Protein AF-A0AA90NMF6-F1 (afdb_monomer_lite)

Sequence (62 aa):
MGKGHGWALVTIVERVTKYTVSAQMNSKSAADVTKATISLLNPLKDIVHTITADNGKEFSYH

Foldseek 3Di:
DDPDDQKDKDKDADDPVRDIDMDMFRDLALVRNVVRVCVRCVVVVVPDDDDDDDPDPSPVVD

Secondary structure (DSSP, 8-state):
-----S-EEEEEE-TTT--EEEEEES---HHHHHHHHHHHHGGGTTT-------S-GGGTT-

Radius of gyration: 12.43 Å; chains: 1; bounding box: 32×19×29 Å

pLDDT: mean 83.39, std 13.19, range [39.59, 95.44]

Structure (mmCIF, N/CA/C/O backbone):
data_AF-A0AA90NMF6-F1
#
_entry.id   AF-A0AA90NMF6-F1
#
loop_
_atom_site.group_PDB
_atom_site.id
_atom_site.type_symbol
_atom_site.label_atom_id
_atom_site.label_alt_id
_atom_site.label_comp_id
_atom_site.label_asym_id
_atom_site.label_entity_id
_atom_site.label_seq_id
_atom_site.pdbx_PDB_ins_code
_atom_site.Cartn_x
_atom_site.Cartn_y
_atom_site.Cartn_z
_atom_site.occupancy
_atom_site.B_iso_or_equiv
_atom_site.auth_seq_id
_atom_site.auth_comp_id
_atom_site.auth_asym_id
_atom_site.auth_atom_id
_atom_site.pdbx_PDB_model_num
ATOM 1 N N . MET A 1 1 ? 15.463 10.087 -19.302 1.00 39.59 1 MET A N 1
ATOM 2 C CA . MET A 1 1 ? 15.212 8.861 -18.515 1.00 39.59 1 MET A CA 1
ATOM 3 C C . MET A 1 1 ? 16.449 8.577 -17.683 1.00 39.59 1 MET A C 1
ATOM 5 O O . MET A 1 1 ? 17.518 8.410 -18.256 1.00 39.59 1 MET A O 1
ATOM 9 N N . GLY A 1 2 ? 16.333 8.651 -16.357 1.00 41.03 2 GLY A N 1
ATOM 10 C CA . GLY A 1 2 ? 17.462 8.472 -15.443 1.00 41.03 2 GLY A CA 1
ATOM 11 C C . GLY A 1 2 ? 17.908 7.013 -15.401 1.00 41.03 2 GLY A C 1
ATOM 12 O O . GLY A 1 2 ? 17.116 6.123 -15.110 1.00 41.03 2 GLY A O 1
ATOM 13 N N . LYS A 1 3 ? 19.175 6.788 -15.737 1.00 62.59 3 LYS A N 1
ATOM 14 C CA . LYS A 1 3 ? 19.887 5.514 -15.650 1.00 62.59 3 LYS A CA 1
ATOM 15 C C . LYS A 1 3 ? 20.277 5.316 -14.179 1.00 62.59 3 LYS A C 1
ATOM 17 O O . LYS A 1 3 ? 21.039 6.124 -13.664 1.00 62.59 3 LYS A O 1
ATOM 22 N N . GLY A 1 4 ? 19.769 4.273 -13.522 1.00 56.66 4 GLY A N 1
ATOM 23 C CA . GLY A 1 4 ? 20.230 3.869 -12.189 1.00 56.66 4 GLY A CA 1
ATOM 24 C C . GLY A 1 4 ? 19.119 3.725 -11.154 1.00 56.66 4 GLY A C 1
ATOM 25 O O . GLY A 1 4 ? 18.583 4.716 -10.677 1.00 56.66 4 GLY A O 1
ATOM 26 N N . HIS A 1 5 ? 18.793 2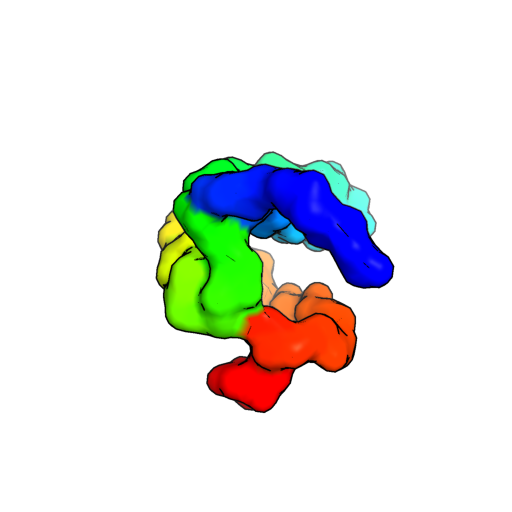.471 -10.841 1.00 57.06 5 HIS A N 1
ATOM 27 C CA . HIS A 1 5 ? 18.667 1.888 -9.497 1.00 57.06 5 HIS A CA 1
ATOM 28 C C . HIS A 1 5 ? 17.877 0.581 -9.636 1.00 57.06 5 HIS A C 1
ATOM 30 O O . HIS A 1 5 ? 16.681 0.588 -9.912 1.00 57.06 5 HIS A O 1
ATOM 36 N N . GLY A 1 6 ? 18.570 -0.554 -9.493 1.00 73.81 6 GLY A N 1
ATOM 37 C CA . GLY A 1 6 ? 17.992 -1.906 -9.506 1.00 73.81 6 GLY A CA 1
ATOM 38 C C . GLY A 1 6 ? 17.243 -2.238 -8.217 1.00 73.81 6 GLY A C 1
ATOM 39 O O . GLY A 1 6 ? 17.351 -3.346 -7.710 1.00 73.81 6 GLY A O 1
ATOM 40 N N . TRP A 1 7 ? 16.578 -1.243 -7.635 1.00 80.88 7 TRP A N 1
ATOM 41 C CA . TRP A 1 7 ? 15.727 -1.398 -6.474 1.00 80.88 7 TRP A CA 1
ATOM 42 C C . TRP A 1 7 ? 14.64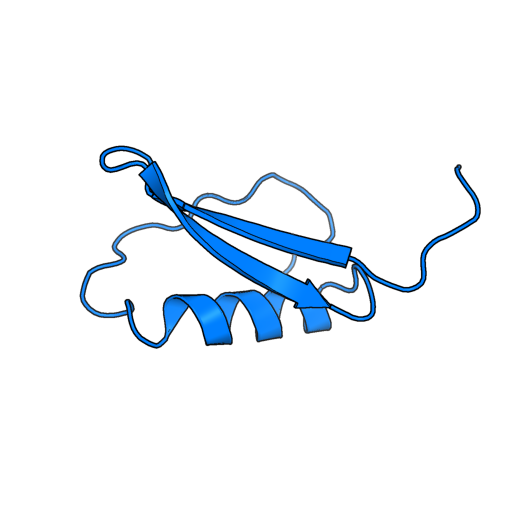0 -0.320 -6.481 1.00 80.88 7 TRP A C 1
ATOM 44 O O . TRP A 1 7 ? 14.807 0.770 -7.031 1.00 80.88 7 TRP A O 1
ATOM 54 N N . ALA A 1 8 ? 13.505 -0.644 -5.882 1.00 88.38 8 ALA A N 1
ATOM 55 C CA . ALA A 1 8 ? 12.343 0.214 -5.732 1.00 88.38 8 ALA A CA 1
ATOM 56 C C . ALA A 1 8 ? 11.809 0.109 -4.301 1.00 88.38 8 ALA A C 1
ATOM 58 O O . ALA A 1 8 ? 12.161 -0.813 -3.571 1.00 88.38 8 ALA A O 1
ATOM 59 N N . LEU A 1 9 ? 10.958 1.047 -3.896 1.00 91.38 9 LEU A N 1
ATOM 60 C CA . LEU A 1 9 ? 10.266 1.012 -2.612 1.00 91.38 9 LEU A CA 1
ATOM 61 C C . LEU A 1 9 ? 8.772 1.131 -2.890 1.00 91.38 9 LEU A C 1
ATOM 63 O O . LEU A 1 9 ? 8.354 2.082 -3.549 1.00 91.38 9 LEU A O 1
ATOM 67 N N . VAL A 1 10 ? 7.986 0.175 -2.402 1.00 91.44 10 VAL A N 1
ATOM 68 C CA . VAL A 1 10 ? 6.535 0.342 -2.306 1.00 91.44 10 VAL A CA 1
ATOM 69 C C . VAL A 1 10 ? 6.217 0.872 -0.916 1.00 91.44 10 VAL A C 1
ATOM 71 O O . VAL A 1 10 ? 6.759 0.382 0.074 1.00 91.44 10 VAL A O 1
ATOM 74 N N . THR A 1 11 ? 5.349 1.875 -0.851 1.00 93.56 11 THR A N 1
ATOM 75 C CA . THR A 1 11 ? 4.874 2.466 0.399 1.00 93.56 11 THR A CA 1
ATOM 76 C C . THR A 1 11 ? 3.359 2.530 0.339 1.00 93.56 11 THR A C 1
ATOM 78 O O . THR A 1 11 ? 2.802 3.085 -0.605 1.00 93.56 11 THR A O 1
ATOM 81 N N . ILE A 1 12 ? 2.697 1.971 1.346 1.00 92.69 12 ILE A N 1
ATOM 82 C CA . ILE A 1 12 ? 1.245 1.994 1.499 1.00 92.69 12 ILE A CA 1
ATOM 83 C C . ILE A 1 12 ? 0.928 2.826 2.731 1.00 92.69 12 ILE A C 1
ATOM 85 O O . ILE A 1 12 ? 1.488 2.593 3.802 1.00 92.69 12 ILE A O 1
ATOM 89 N N . VAL A 1 13 ? 0.029 3.793 2.567 1.00 92.94 13 VAL A N 1
ATOM 90 C CA . VAL A 1 13 ? -0.369 4.720 3.625 1.00 92.94 13 VAL A CA 1
ATOM 91 C C . VAL A 1 13 ? -1.880 4.667 3.787 1.00 92.94 13 VAL A C 1
ATOM 93 O O . VAL A 1 13 ? -2.626 4.947 2.848 1.00 92.94 13 VAL A O 1
ATOM 96 N N . GLU A 1 14 ? -2.339 4.345 4.991 1.00 92.81 14 GLU A N 1
ATOM 97 C CA . GLU A 1 14 ? -3.742 4.486 5.359 1.00 92.81 14 GLU A CA 1
ATOM 98 C C . GLU A 1 14 ? -4.076 5.983 5.505 1.00 92.81 14 GLU A C 1
ATOM 100 O O . GLU A 1 14 ? -3.346 6.761 6.123 1.00 92.81 14 GLU A O 1
ATOM 105 N N . ARG A 1 15 ? -5.162 6.431 4.870 1.00 91.12 15 ARG A N 1
ATOM 106 C CA . ARG A 1 15 ? -5.440 7.858 4.651 1.00 91.12 15 ARG A CA 1
ATOM 107 C C . ARG A 1 15 ? -5.800 8.618 5.928 1.00 91.12 15 ARG A C 1
ATOM 109 O O . ARG A 1 15 ? -5.491 9.811 5.986 1.00 91.12 15 ARG A O 1
ATOM 116 N N . VAL A 1 16 ? -6.435 7.977 6.907 1.00 89.94 16 VAL A N 1
ATOM 117 C CA . VAL A 1 16 ? -6.972 8.621 8.115 1.00 89.94 16 VAL A CA 1
ATOM 118 C C . VAL A 1 16 ? -5.936 8.635 9.240 1.00 89.94 16 VAL A C 1
ATOM 120 O O . VAL A 1 16 ? -5.483 9.698 9.653 1.00 89.94 16 VAL A O 1
ATOM 123 N N . THR A 1 17 ? -5.518 7.458 9.691 1.00 92.81 17 THR A N 1
ATOM 124 C CA . THR A 1 17 ? -4.557 7.213 10.777 1.00 92.81 17 THR A CA 1
ATOM 125 C C . THR A 1 17 ? -3.109 7.468 10.376 1.00 92.81 17 THR A C 1
ATOM 127 O O . THR A 1 17 ? -2.250 7.567 11.248 1.00 92.81 17 THR A O 1
ATOM 130 N N . LYS A 1 18 ? -2.820 7.566 9.069 1.00 93.75 18 LYS A N 1
ATOM 131 C CA . LYS A 1 18 ? -1.456 7.661 8.514 1.00 93.75 18 LYS A CA 1
ATOM 132 C C . LYS A 1 18 ? -0.583 6.443 8.817 1.00 93.75 18 LYS A C 1
ATOM 134 O O . LYS A 1 18 ? 0.639 6.511 8.662 1.00 93.75 18 LYS A O 1
ATOM 139 N N . TYR A 1 19 ? -1.193 5.319 9.197 1.00 93.50 19 TYR A N 1
ATOM 140 C CA . TYR A 1 19 ? -0.480 4.061 9.349 1.00 93.50 19 TYR A CA 1
ATOM 141 C C . TYR A 1 19 ? 0.221 3.707 8.035 1.00 93.50 19 TYR A C 1
ATOM 143 O O . TYR A 1 19 ? -0.404 3.681 6.974 1.00 93.50 19 TYR A O 1
ATOM 151 N N . THR A 1 20 ? 1.533 3.495 8.106 1.00 94.25 20 THR A N 1
ATOM 152 C CA . THR A 1 20 ? 2.393 3.368 6.930 1.00 94.25 20 THR A CA 1
ATOM 153 C C . THR A 1 20 ? 3.180 2.074 6.997 1.00 94.25 20 THR A C 1
ATOM 155 O O . THR A 1 20 ? 3.820 1.782 8.005 1.00 94.25 20 THR A O 1
ATOM 158 N N . VAL A 1 21 ? 3.172 1.331 5.896 1.00 94.88 21 VAL A N 1
ATOM 159 C CA . VAL A 1 21 ? 4.002 0.141 5.701 1.00 94.88 21 VAL A CA 1
ATOM 160 C C . VAL A 1 21 ? 4.756 0.260 4.385 1.00 94.88 21 VAL A C 1
ATOM 162 O O . VAL A 1 21 ? 4.244 0.821 3.415 1.00 94.88 21 VAL A O 1
ATOM 165 N N . SER A 1 22 ? 5.987 -0.239 4.339 1.00 95.44 22 SER A N 1
ATOM 166 C CA . SER A 1 22 ? 6.821 -0.159 3.143 1.00 95.44 22 SER A CA 1
ATOM 167 C C . SER A 1 22 ? 7.700 -1.392 2.971 1.00 95.44 22 SER A C 1
ATOM 169 O O . SER A 1 22 ? 8.048 -2.070 3.937 1.00 95.44 22 S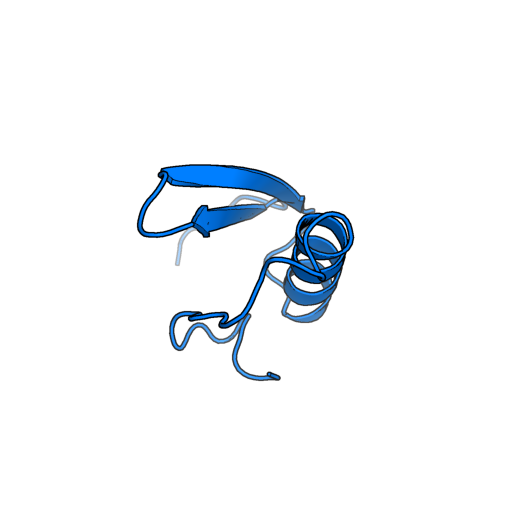ER A O 1
ATOM 171 N N . ALA A 1 23 ? 8.040 -1.698 1.721 1.00 93.81 23 ALA A N 1
ATOM 172 C CA . ALA A 1 23 ? 8.911 -2.812 1.370 1.00 93.81 23 ALA A CA 1
ATOM 173 C C . ALA A 1 23 ? 9.844 -2.425 0.223 1.00 93.81 23 ALA A C 1
ATOM 175 O O . ALA A 1 23 ? 9.414 -1.874 -0.795 1.00 93.81 23 ALA A O 1
ATOM 176 N N . GLN A 1 24 ? 11.132 -2.727 0.391 1.00 93.31 24 GLN A N 1
ATOM 177 C CA . GLN A 1 24 ? 12.117 -2.599 -0.675 1.00 93.31 24 GLN A CA 1
ATOM 178 C C . GLN A 1 24 ? 11.982 -3.783 -1.640 1.00 93.31 24 GLN A C 1
ATOM 180 O O . GLN A 1 24 ? 11.811 -4.928 -1.230 1.00 93.31 24 GLN A O 1
ATOM 185 N N . MET A 1 25 ? 12.066 -3.497 -2.932 1.00 90.88 25 MET A N 1
ATOM 186 C CA . MET A 1 25 ? 11.936 -4.447 -4.032 1.00 90.88 25 MET A CA 1
ATOM 187 C C . MET A 1 25 ? 13.147 -4.322 -4.951 1.00 90.88 25 MET A C 1
ATOM 189 O O . MET A 1 25 ? 13.780 -3.272 -5.001 1.00 90.88 25 MET A O 1
ATOM 193 N N . ASN A 1 26 ? 13.441 -5.364 -5.725 1.00 86.62 26 ASN A N 1
ATOM 194 C CA . ASN A 1 26 ? 14.567 -5.373 -6.666 1.00 86.62 26 ASN A CA 1
ATOM 195 C C . ASN A 1 26 ? 14.227 -4.721 -8.019 1.00 86.62 26 ASN A C 1
ATOM 197 O O . ASN A 1 26 ? 15.102 -4.480 -8.845 1.00 86.62 26 ASN A O 1
ATOM 201 N N . SER A 1 27 ? 12.954 -4.435 -8.287 1.00 85.94 27 SER A N 1
ATOM 202 C CA . SER A 1 27 ? 12.551 -3.729 -9.499 1.00 85.94 27 SER A CA 1
ATOM 203 C C . SER A 1 27 ? 11.201 -3.031 -9.328 1.00 85.94 27 SER A C 1
ATOM 205 O O . SER A 1 27 ? 10.504 -3.229 -8.334 1.00 85.94 27 SER A O 1
ATOM 207 N N . LYS A 1 28 ? 10.839 -2.211 -10.319 1.00 84.75 28 LYS A N 1
ATOM 208 C CA . LYS A 1 28 ? 9.502 -1.613 -10.475 1.00 84.75 28 LYS A CA 1
ATOM 209 C C . LYS A 1 28 ? 8.601 -2.460 -11.380 1.00 84.75 28 LYS A C 1
ATOM 211 O O . LYS A 1 28 ? 7.709 -1.934 -12.030 1.00 84.75 28 LYS A O 1
ATOM 216 N N . SER A 1 29 ? 8.877 -3.755 -11.530 1.00 86.94 29 SER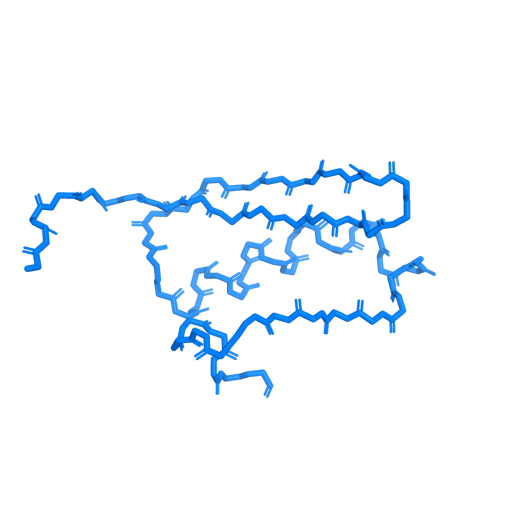 A N 1
ATOM 217 C CA . SER A 1 29 ? 8.001 -4.617 -12.320 1.00 86.94 29 SER A CA 1
ATOM 218 C C . SER A 1 29 ? 6.629 -4.724 -11.649 1.00 86.94 29 SER A C 1
ATOM 220 O O . SER A 1 29 ? 6.538 -4.752 -10.422 1.00 86.94 29 SER A O 1
ATOM 222 N N . ALA A 1 30 ? 5.562 -4.820 -12.448 1.00 85.19 30 ALA A N 1
ATOM 223 C CA . ALA A 1 30 ? 4.213 -5.015 -11.915 1.00 85.19 30 ALA A CA 1
ATOM 224 C C . ALA A 1 30 ? 4.141 -6.259 -11.010 1.00 85.19 30 ALA A C 1
ATOM 226 O O . ALA A 1 30 ? 3.538 -6.213 -9.947 1.00 85.19 30 ALA A O 1
ATOM 227 N N . ALA A 1 31 ? 4.842 -7.340 -11.370 1.00 86.94 31 ALA A N 1
ATOM 228 C CA . ALA A 1 31 ? 4.900 -8.559 -10.565 1.00 86.94 31 ALA A CA 1
ATOM 229 C C . ALA A 1 31 ? 5.538 -8.339 -9.180 1.00 86.94 31 ALA A C 1
ATOM 231 O O . ALA A 1 31 ? 4.985 -8.792 -8.174 1.00 86.94 31 ALA A O 1
ATOM 232 N N . ASP A 1 32 ? 6.671 -7.631 -9.110 1.00 89.06 32 ASP A N 1
ATOM 233 C CA . ASP A 1 32 ? 7.326 -7.329 -7.830 1.00 89.06 32 ASP A CA 1
ATOM 234 C C . ASP A 1 32 ? 6.454 -6.410 -6.968 1.00 89.06 32 ASP A C 1
ATOM 236 O O . ASP A 1 32 ? 6.300 -6.653 -5.769 1.00 89.06 32 ASP A O 1
ATOM 240 N N . VAL A 1 33 ? 5.821 -5.411 -7.591 1.00 88.38 33 VAL A N 1
ATOM 241 C CA . VAL A 1 33 ? 4.901 -4.479 -6.927 1.00 88.38 33 VAL A CA 1
ATOM 242 C C . VAL A 1 33 ? 3.677 -5.205 -6.370 1.00 88.38 33 VAL A C 1
ATOM 244 O O . VAL A 1 33 ? 3.336 -5.008 -5.202 1.00 88.38 33 VAL A O 1
ATOM 247 N N . THR A 1 34 ? 3.053 -6.098 -7.143 1.00 88.44 34 THR A N 1
ATOM 248 C CA . THR A 1 34 ? 1.927 -6.922 -6.683 1.00 88.44 34 THR A CA 1
ATOM 249 C C . THR A 1 34 ? 2.339 -7.809 -5.512 1.00 88.44 34 THR A C 1
ATOM 251 O O . THR A 1 34 ? 1.663 -7.824 -4.482 1.00 88.44 34 THR A O 1
ATOM 254 N N . LYS A 1 35 ? 3.473 -8.515 -5.618 1.00 90.88 35 LYS A N 1
ATOM 255 C CA . LYS A 1 35 ? 3.954 -9.410 -4.556 1.00 90.88 35 LYS A CA 1
ATOM 256 C C . LYS A 1 35 ? 4.228 -8.655 -3.254 1.00 90.88 35 LYS A C 1
ATOM 258 O O . LYS A 1 35 ? 3.814 -9.109 -2.186 1.00 90.88 35 LYS A O 1
ATOM 263 N N . ALA A 1 36 ? 4.905 -7.512 -3.335 1.00 92.56 36 ALA A N 1
ATOM 264 C CA . ALA A 1 36 ? 5.198 -6.694 -2.166 1.00 92.56 36 ALA A CA 1
ATOM 265 C C . ALA A 1 36 ? 3.918 -6.110 -1.549 1.00 92.56 36 ALA A C 1
ATOM 267 O O . ALA A 1 36 ? 3.741 -6.186 -0.336 1.00 92.56 36 ALA A O 1
ATOM 268 N N . THR A 1 37 ? 2.989 -5.619 -2.374 1.00 91.38 37 THR A N 1
ATO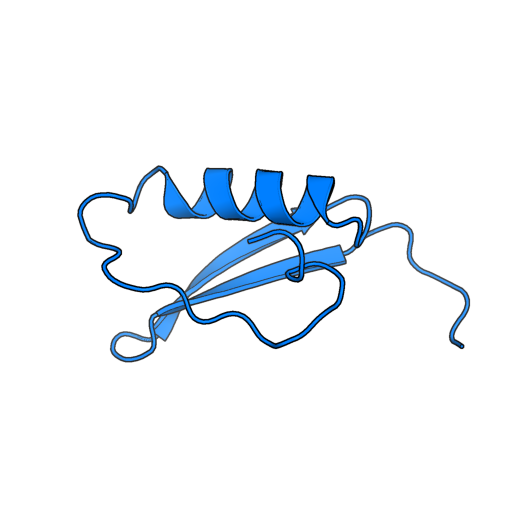M 269 C CA . THR A 1 37 ? 1.689 -5.098 -1.919 1.00 91.38 37 THR A CA 1
ATOM 270 C C . THR A 1 37 ? 0.884 -6.159 -1.171 1.00 91.38 37 THR A C 1
ATOM 272 O O . THR A 1 37 ? 0.429 -5.906 -0.057 1.00 91.38 37 THR A O 1
ATOM 275 N N . ILE A 1 38 ? 0.768 -7.374 -1.724 1.00 91.06 38 ILE A N 1
ATOM 276 C CA . ILE A 1 38 ? 0.079 -8.494 -1.062 1.00 91.06 38 ILE A CA 1
ATOM 277 C C . ILE A 1 38 ? 0.755 -8.827 0.268 1.00 91.06 38 ILE A C 1
ATOM 279 O O . ILE A 1 38 ? 0.074 -8.970 1.280 1.00 91.06 38 ILE A O 1
ATOM 283 N N . SER A 1 39 ? 2.087 -8.916 0.294 1.00 93.31 39 SER A N 1
ATOM 284 C CA . SER A 1 39 ? 2.821 -9.229 1.523 1.00 93.31 39 SER A CA 1
ATOM 285 C C . SER A 1 39 ? 2.599 -8.188 2.623 1.00 93.31 39 SER A C 1
ATOM 287 O O . SER A 1 39 ? 2.500 -8.559 3.790 1.00 93.31 39 SER A O 1
ATOM 289 N N . LEU A 1 40 ? 2.528 -6.903 2.264 1.00 94.00 40 LEU A N 1
ATOM 290 C CA . LEU A 1 40 ? 2.298 -5.807 3.207 1.00 94.00 40 LEU A CA 1
ATOM 291 C C . LEU A 1 40 ? 0.852 -5.762 3.718 1.00 94.00 40 LEU A C 1
ATOM 293 O O . LEU A 1 40 ? 0.630 -5.432 4.880 1.00 94.00 40 LEU A O 1
ATOM 297 N N . LEU A 1 41 ? -0.125 -6.093 2.869 1.00 92.56 41 LEU A N 1
ATOM 298 C CA . LEU A 1 41 ? -1.548 -6.010 3.209 1.00 92.56 41 LEU A CA 1
ATOM 299 C C . LEU A 1 41 ? -2.120 -7.293 3.814 1.00 92.56 41 LEU A C 1
ATOM 301 O O . LEU A 1 41 ? -3.131 -7.220 4.504 1.00 92.56 41 LEU A O 1
ATOM 305 N N . ASN A 1 42 ? -1.499 -8.457 3.605 1.00 92.56 42 ASN A N 1
ATOM 306 C CA . ASN A 1 42 ? -2.003 -9.734 4.118 1.00 92.56 42 ASN A CA 1
ATOM 307 C C . ASN A 1 42 ? -2.245 -9.741 5.646 1.00 92.56 42 ASN A C 1
ATOM 309 O O . ASN A 1 42 ? -3.301 -10.220 6.059 1.00 92.56 42 ASN A O 1
ATOM 313 N N . PRO A 1 43 ? -1.366 -9.166 6.496 1.00 92.88 43 PRO A N 1
ATOM 314 C CA . PRO A 1 43 ? -1.626 -9.051 7.936 1.00 92.88 43 PRO A CA 1
ATOM 315 C C . PRO A 1 43 ? -2.769 -8.089 8.293 1.00 92.88 43 PRO A C 1
ATOM 317 O O . PRO A 1 43 ? -3.263 -8.112 9.414 1.00 92.88 43 PRO A O 1
ATOM 320 N N . LEU A 1 44 ? -3.166 -7.223 7.358 1.00 90.00 44 LEU A N 1
ATOM 321 C CA . LEU A 1 44 ? -4.164 -6.169 7.537 1.00 90.00 44 LEU A CA 1
ATOM 322 C C . LEU A 1 44 ? -5.453 -6.465 6.755 1.00 90.00 44 LEU A C 1
ATOM 324 O O . LEU A 1 44 ? -6.326 -5.603 6.678 1.00 90.00 44 LEU A O 1
ATOM 328 N N . LYS A 1 45 ? -5.593 -7.654 6.148 1.00 87.88 45 LYS A N 1
ATOM 329 C CA . LYS A 1 45 ? -6.667 -7.921 5.175 1.00 87.88 45 LYS A CA 1
ATOM 330 C C . LYS A 1 45 ? -8.065 -7.676 5.755 1.00 87.88 45 LYS A C 1
ATOM 332 O O . LYS A 1 45 ? -8.953 -7.256 5.027 1.00 87.88 45 LYS A O 1
ATOM 337 N N . ASP A 1 46 ? -8.245 -7.936 7.050 1.00 91.38 46 ASP A N 1
ATOM 338 C CA . ASP A 1 46 ? -9.549 -7.855 7.714 1.00 91.38 46 ASP A CA 1
ATOM 339 C C . ASP A 1 46 ? -9.966 -6.404 8.020 1.00 91.38 46 ASP A C 1
ATOM 341 O O . ASP A 1 46 ? -11.128 -6.147 8.324 1.00 91.38 46 ASP A O 1
ATOM 345 N N . ILE A 1 47 ? -9.033 -5.449 7.915 1.00 87.44 47 ILE A N 1
ATOM 346 C CA . ILE A 1 47 ? -9.260 -4.018 8.182 1.00 87.44 47 ILE A CA 1
ATOM 347 C C . ILE A 1 47 ? -9.069 -3.132 6.939 1.00 87.44 47 ILE A C 1
ATOM 349 O O . ILE A 1 47 ? -9.365 -1.938 6.969 1.00 87.44 47 ILE A O 1
ATOM 353 N N . VAL A 1 48 ? -8.566 -3.692 5.836 1.00 86.25 48 VAL A N 1
ATOM 354 C CA . VAL A 1 48 ? -8.378 -2.977 4.567 1.00 86.25 48 VAL A CA 1
ATOM 355 C C . VAL A 1 48 ? -9.643 -3.114 3.726 1.00 86.25 48 VAL A C 1
ATOM 357 O O . VAL A 1 48 ? -9.933 -4.174 3.183 1.00 86.25 48 VAL A O 1
ATOM 360 N N . HIS A 1 49 ? -10.390 -2.020 3.578 1.00 85.81 49 HIS A N 1
ATOM 361 C CA . HIS A 1 49 ? -11.649 -2.016 2.818 1.00 85.81 49 HIS A CA 1
ATOM 362 C C . HIS A 1 49 ? -11.503 -1.549 1.367 1.00 85.81 49 HIS A C 1
ATOM 364 O O . HIS A 1 49 ? -12.319 -1.886 0.512 1.00 85.81 49 HIS A O 1
ATOM 370 N N . THR A 1 50 ? -10.508 -0.715 1.069 1.00 85.88 50 THR A N 1
ATOM 371 C CA . THR A 1 50 ? -10.333 -0.127 -0.265 1.00 85.88 50 THR A CA 1
ATOM 372 C C . THR A 1 50 ? -8.868 0.202 -0.494 1.00 85.88 50 THR A C 1
ATOM 374 O O . THR A 1 50 ? -8.218 0.774 0.380 1.00 85.88 50 THR A O 1
ATOM 377 N N . ILE A 1 51 ? -8.370 -0.116 -1.688 1.00 84.88 51 ILE A N 1
ATOM 378 C CA . ILE A 1 51 ? -7.023 0.223 -2.145 1.00 84.88 51 ILE A CA 1
ATOM 379 C C . ILE A 1 51 ? -7.167 1.213 -3.298 1.00 84.88 51 ILE A C 1
ATOM 381 O O . ILE A 1 51 ? -7.893 0.958 -4.254 1.00 84.88 51 ILE A O 1
ATOM 385 N N . THR A 1 52 ? -6.483 2.349 -3.201 1.00 84.56 52 THR A N 1
ATOM 386 C CA . THR A 1 52 ? -6.392 3.339 -4.278 1.00 84.56 52 THR A CA 1
ATOM 387 C C . THR A 1 52 ? -4.940 3.420 -4.719 1.00 84.56 52 THR A C 1
ATOM 389 O O . THR A 1 52 ? -4.109 3.939 -3.973 1.00 84.56 52 THR A O 1
ATOM 392 N N . ALA A 1 53 ? -4.640 2.887 -5.899 1.00 81.25 53 ALA A N 1
ATOM 393 C CA . ALA A 1 53 ? -3.351 3.057 -6.558 1.00 81.25 53 ALA A CA 1
ATOM 394 C C . ALA A 1 53 ? -3.453 4.170 -7.610 1.00 81.25 53 ALA A C 1
ATOM 396 O O . ALA A 1 53 ? -4.546 4.488 -8.084 1.00 81.25 53 ALA A O 1
ATOM 397 N N . ASP A 1 54 ? -2.324 4.786 -7.951 1.00 77.38 54 ASP A N 1
ATOM 398 C CA . ASP A 1 54 ? -2.270 5.676 -9.106 1.00 77.38 54 ASP A CA 1
ATOM 399 C C . ASP A 1 54 ? -2.355 4.870 -10.418 1.00 77.38 54 ASP A C 1
ATOM 401 O O . ASP A 1 54 ? -2.255 3.643 -10.433 1.00 77.38 54 ASP A O 1
ATOM 405 N N . ASN A 1 55 ? -2.531 5.556 -11.550 1.00 71.38 55 ASN A N 1
ATOM 406 C CA . ASN A 1 55 ? -2.542 4.920 -12.875 1.00 71.38 55 ASN A CA 1
ATOM 407 C C . ASN A 1 55 ? -1.125 4.547 -13.362 1.00 71.38 55 ASN A C 1
ATOM 409 O O . ASN A 1 55 ? -0.859 4.545 -14.568 1.00 71.38 55 ASN A O 1
ATOM 413 N N . GLY A 1 56 ? -0.187 4.288 -12.445 1.00 72.31 56 GLY A N 1
ATOM 414 C CA . GLY A 1 56 ? 1.133 3.778 -12.777 1.00 72.31 56 GLY A CA 1
ATOM 415 C C . GLY A 1 56 ? 1.027 2.475 -13.568 1.00 72.31 56 GLY A C 1
ATOM 416 O O . GLY A 1 56 ? 0.137 1.646 -13.350 1.00 72.31 56 GLY A O 1
ATOM 417 N N . LYS A 1 57 ? 1.953 2.264 -14.507 1.00 71.56 57 LYS A N 1
ATOM 418 C CA . LYS A 1 57 ? 1.987 1.029 -15.315 1.00 71.56 57 LYS A CA 1
ATOM 419 C C . LYS A 1 57 ? 2.221 -0.202 -14.443 1.00 71.56 57 LYS A C 1
ATOM 421 O O . LYS A 1 57 ? 1.760 -1.293 -14.760 1.00 71.56 57 LYS A O 1
ATOM 426 N N . GLU A 1 58 ? 2.899 0.002 -13.325 1.00 73.00 58 GLU A N 1
ATOM 427 C CA . GLU A 1 58 ? 3.154 -0.965 -12.268 1.00 73.00 58 GLU A CA 1
ATOM 428 C C . GLU A 1 58 ? 1.874 -1.455 -11.575 1.00 73.00 58 GLU A C 1
ATOM 430 O O . GLU A 1 58 ? 1.863 -2.548 -11.017 1.00 73.00 58 GLU A O 1
ATOM 435 N N . PHE A 1 59 ? 0.790 -0.680 -11.661 1.00 67.75 59 PHE A N 1
ATOM 436 C CA . PHE A 1 59 ? -0.512 -0.978 -11.067 1.00 67.75 59 PHE A CA 1
ATOM 437 C C . PHE A 1 59 ? -1.601 -1.242 -12.120 1.00 67.75 59 PHE A C 1
ATOM 439 O O . PHE A 1 59 ? -2.742 -1.505 -11.761 1.00 67.75 59 PHE A O 1
ATOM 446 N N . S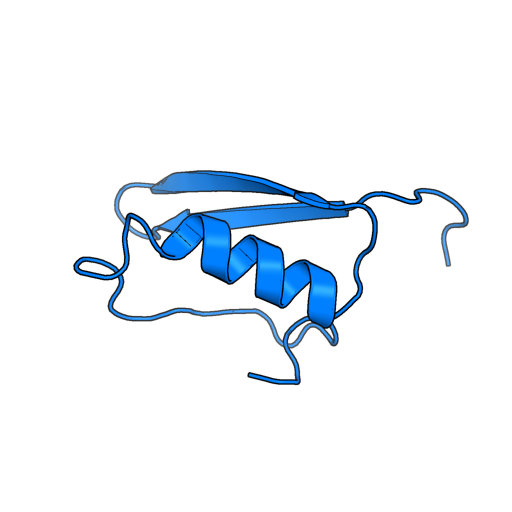ER A 1 60 ? -1.274 -1.243 -13.416 1.00 64.50 60 SER A N 1
ATOM 447 C CA . SER A 1 60 ? -2.260 -1.375 -14.507 1.00 64.50 60 SER A CA 1
ATOM 448 C C . SER A 1 60 ? -2.819 -2.793 -14.722 1.00 64.50 60 SER A C 1
ATOM 450 O O . SER A 1 60 ? -3.622 -2.992 -15.626 1.00 64.50 60 SER A O 1
ATOM 452 N N . TYR A 1 61 ? -2.395 -3.775 -13.921 1.00 59.47 61 TYR A N 1
ATOM 453 C CA . TYR A 1 61 ? -2.877 -5.165 -13.966 1.00 59.47 61 TYR A CA 1
ATOM 454 C C . TYR A 1 61 ? -3.787 -5.532 -12.771 1.00 59.47 61 TYR A C 1
ATOM 456 O O . TYR A 1 61 ? -3.914 -6.716 -12.464 1.00 59.47 61 TYR A O 1
ATOM 464 N N . HIS A 1 62 ? -4.358 -4.537 -12.074 1.00 55.34 62 HIS A N 1
ATOM 465 C CA . HIS A 1 62 ? -5.298 -4.744 -10.959 1.00 55.34 62 HIS A CA 1
ATOM 466 C C . HIS A 1 62 ? -6.721 -5.043 -11.433 1.00 55.34 62 HIS A C 1
ATOM 468 O O . HIS A 1 62 ? -7.146 -4.442 -12.446 1.00 55.34 62 HIS A O 1
#

=== Feature glossary ===
A reading guide for the features in this record.

Start from the sequence.

  · Sequence gives the chain of amino acids in standard one-letter code (A=alanine, C=cysteine, …, Y=tyrosine), read N→C. It is the only feature that is directly encoded by the gene; all structural features are derived from the folded form of this sequence.

Fold it, and you get atomic coordinates and the backbone conformation that goes with them.

  · Structure coordinates are given as an mmCIF _atom_site loop: one row per atom with element, residue name, chain id, sequence number, and x/y/z position in Å. Only the four main-chain atoms per residue are included here; side chains are omitted to keep the record compact.

  · Backbone dihedral angles. Every residue except chain termini has a φ (preceding-C → N → Cα → C) and a ψ (N → Cα → C → next-N). They are reported in degrees following the IUPAC sign convention. Secondary structure is essentially a statement about which (φ, ψ) basin each residue occupies.

  · Eight-state secondary structure (DSSP): H is the canonical α-helix, G the tighter 3₁₀-helix, I the wider π-helix; E/B are β-structure, T and S are turns and bends, and '-' is everything else. DSSP derives these from the pattern of main-chain N–H···O=C hydrogen bonds, not from the sequence.

  · SS3 is a coarse helix/strand/coil call (letters a/b/c) made by the P-SEA algorithm from inter-Cα distances and dihedrals. It is less detailed than DSSP but needs only Cα positions.

Summarize the fold with a handful of shape descriptors and a per-residue structural alphabet.

  · Radius of gyration (Rg) is the root-mean-square distance of Cα atoms from their centroid — a single number for overall size and compactness. A globular domain of N residues has Rg ≈ 2.2·N^0.38 Å; an extended or disordered chain has a much larger Rg. The Cα contact count is the number of residue pairs whose Cα atoms are within 8 Å and are more than four positions apart in sequence — a standard proxy for tertiary packing density. The bounding box is the smallest axis-aligned box enclosing all Cα atoms.

  · 3Di is Foldseek's structural alphabet. Each residue is assigned one of twenty discrete states based on how its Cα sits relative to its spatial (not sequential) neighbors. Aligning 3Di strings finds structural homologs roughly as well as full 3D superposition, but orders of magnitude faster.

  · Solvent-accessible surface area (SASA) is the area in Å² traced out by the centre of a 1.4 Å probe sphere (a water molecule) rolled over the protein's van der Waals surface (Shrake–Rupley / Lee–Richards construction). Buried residues have near-zero SASA; fully exposed residues can exceed 200 Å². The total SASA scales roughly with the number of surface residues.

Ask how reliable the model is.

  · For AlphaFold models, the B-factor field carries pLDDT — the model's own estimate of local accuracy on a 0–100 scale. Regions with pLDDT<50 should be treated as essentially unmodeled; they often correspond to intrinsically disordered segments.

  · For experimental (PDB) structures, the B-factor (temperature factor) quantifies the positional spread of each atom in the crystal — a combination of thermal vibration and static disorder — in units of Å². High B-factors mark flexible loops or poorly resolved regions; low B-factors mark the rigid, well-ordered core.

  · Predicted Aligned Error (PAE) is an AlphaFold confidence matrix: entry (i, j) is the expected error in the position of residue j, in ångströms, when the prediction is superimposed on the true structure at residue i. Low PAE within a block of residues means that block is internally rigid and well-predicted; high PAE between two blocks means their relative placement is uncertain even if each block individually is confident.

Place it in context: what it resembles, what it is annotated as, and how it looks.

  · Structural nearest neighbors (via Foldseek easy-search vs the PDB). Reported per hit: target PDB id, E-value, and alignment TM-score. A TM-score above ~0.5 is the conventional threshold for 'same fold'.

  · Functional annotations link the protein to curated databases. InterPro entries identify conserved domains and families by matching the sequence against member-database signatures (Pfam, PROSITE, CDD, …). Gene Ontology (GO) terms describe molecular function, biological process, and cellular component in a controlled vocabulary. CATH places the structure in a hierarchical fold classification (Class/Architecture/Topology/Homologous-superfamily). The organism is the source species.

  · The contact map is a binary N×N matrix image: pixel (i, j) is dark where Cα_i and Cα_j are within 8 Å and |i−j|>4. Because the |i−j|>4 filter removes local helical contacts, off-diagonal stripes parallel to the main diagonal indicate parallel β-sheets; stripes perpendicular to it indicate antiparallel β-sheets. The Ramachandran plot scatters every residue's (φ, ψ) pair against the sterically allowed regions. The PAE heatmap renders the predicted-aligned-error matrix.

  · Six rendered views show the 3D structure from the faces of a cube — i.e. along ±x, ±y, ±z. Rendering representation is drawn randomly per protein from cartoon (secondary-structure ribbons), sticks (backbone bonds), or molecular surface; coloring is either N→C rainbow (blue at the N-terminus through red at the C-terminus) or one color per chain.